Protein AF-A0A943LTA2-F1 (afdb_monomer)

Foldseek 3Di:
DDPVVVLVLLVVLLVVLQVVVVVPDDLVPDAPVSSCVSSVHDPVSVVVPDVGSVD

Organism: Streptococcus vestibularis (NCBI:txid1343)

pLDDT: mean 90.06, std 7.11, range [60.53, 96.62]

Structure (mmCIF, N/CA/C/O backbone):
data_AF-A0A943LTA2-F1
#
_entry.id   AF-A0A943LTA2-F1
#
loop_
_atom_site.group_PDB
_atom_site.id
_atom_site.type_symbol
_atom_site.label_atom_id
_atom_site.label_alt_id
_atom_site.label_comp_id
_atom_site.label_asym_id
_atom_site.label_entity_id
_atom_site.label_seq_id
_atom_site.pdbx_PDB_ins_code
_atom_site.Cartn_x
_atom_site.Cartn_y
_atom_site.Cartn_z
_atom_site.occupancy
_atom_site.B_iso_or_equiv
_atom_site.auth_seq_id
_atom_site.auth_comp_id
_atom_site.auth_asym_id
_atom_site.auth_atom_id
_atom_site.pdbx_PDB_model_num
ATOM 1 N N . MET A 1 1 ? 14.404 14.578 11.207 1.00 60.53 1 MET A N 1
ATOM 2 C CA . MET A 1 1 ? 13.766 13.253 11.383 1.00 60.53 1 MET A CA 1
ATOM 3 C C . MET A 1 1 ? 14.781 12.175 11.073 1.00 60.53 1 MET A C 1
ATOM 5 O O . MET A 1 1 ? 15.491 12.309 10.081 1.00 60.53 1 MET A O 1
ATOM 9 N N . THR A 1 2 ? 14.873 11.145 11.909 1.00 81.00 2 THR A N 1
ATOM 10 C CA . THR A 1 2 ? 15.782 10.013 11.674 1.00 81.00 2 THR A CA 1
ATOM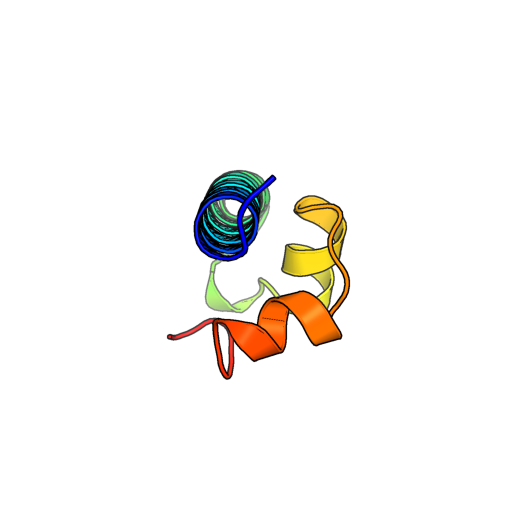 11 C C . THR A 1 2 ? 15.219 9.077 10.599 1.00 81.00 2 THR A C 1
ATOM 13 O O . THR A 1 2 ? 14.023 9.102 10.288 1.00 81.00 2 THR A O 1
ATOM 16 N N . LYS A 1 3 ? 16.078 8.245 10.001 1.00 77.00 3 LYS A N 1
ATOM 17 C CA . LYS A 1 3 ? 15.681 7.289 8.954 1.00 77.00 3 LYS A CA 1
ATOM 18 C C . LYS A 1 3 ? 14.603 6.312 9.455 1.00 77.00 3 LYS A C 1
ATOM 20 O O . LYS A 1 3 ? 13.658 6.024 8.722 1.00 77.00 3 LYS A O 1
ATOM 25 N N . ASP A 1 4 ? 14.687 5.903 10.721 1.00 82.75 4 ASP A N 1
ATOM 26 C CA . ASP A 1 4 ? 13.705 5.031 11.378 1.00 82.75 4 ASP A CA 1
ATOM 27 C C . ASP A 1 4 ? 12.336 5.691 11.562 1.00 82.75 4 ASP A C 1
ATOM 29 O O . ASP A 1 4 ? 11.308 5.062 11.305 1.00 82.75 4 ASP A O 1
ATOM 33 N N . GLN A 1 5 ? 12.299 6.981 11.919 1.00 84.75 5 GLN A N 1
ATOM 34 C CA . GLN A 1 5 ? 11.038 7.723 12.021 1.00 84.75 5 GLN A CA 1
ATOM 35 C C . GLN A 1 5 ? 10.314 7.782 10.675 1.00 84.75 5 GLN A C 1
ATOM 37 O O . GLN A 1 5 ? 9.104 7.569 10.618 1.00 84.75 5 GLN A O 1
ATOM 42 N N . ARG A 1 6 ? 11.051 8.023 9.582 1.00 84.44 6 ARG A N 1
ATOM 43 C CA . ARG A 1 6 ? 10.469 8.064 8.234 1.00 84.44 6 ARG A CA 1
ATOM 44 C C . ARG A 1 6 ? 9.916 6.694 7.823 1.00 84.44 6 ARG A C 1
ATOM 46 O O . ARG A 1 6 ? 8.799 6.625 7.329 1.00 84.44 6 ARG A O 1
ATOM 53 N N . ARG A 1 7 ? 10.648 5.607 8.098 1.00 85.50 7 ARG A N 1
ATOM 54 C CA . ARG A 1 7 ? 10.197 4.228 7.824 1.00 85.50 7 ARG A CA 1
ATOM 55 C C . ARG A 1 7 ? 8.920 3.869 8.588 1.00 85.50 7 ARG A C 1
AT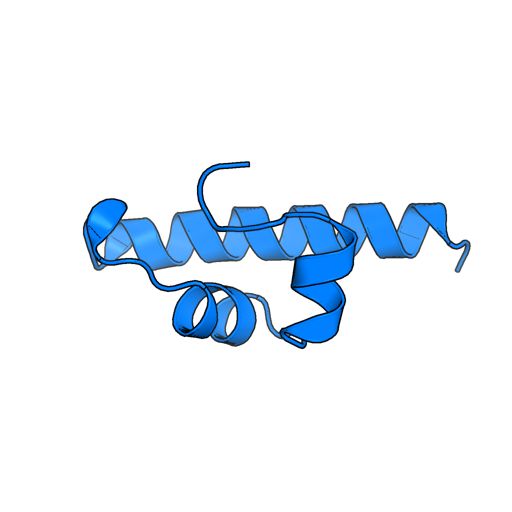OM 57 O O . ARG A 1 7 ? 7.999 3.299 8.009 1.00 85.50 7 ARG A O 1
ATOM 64 N N . SER A 1 8 ? 8.854 4.223 9.870 1.00 89.06 8 SER A N 1
ATOM 65 C CA . SER A 1 8 ? 7.672 3.972 10.703 1.00 89.06 8 SER A CA 1
ATOM 66 C C . SER A 1 8 ? 6.437 4.724 10.192 1.00 89.06 8 SER A C 1
ATOM 68 O O . SER A 1 8 ? 5.355 4.147 10.081 1.00 89.06 8 SER A O 1
ATOM 70 N N . GLN A 1 9 ? 6.607 5.986 9.786 1.00 91.19 9 GLN A N 1
ATOM 71 C CA . GLN A 1 9 ? 5.515 6.785 9.226 1.00 91.19 9 GLN A CA 1
ATOM 72 C C . GLN A 1 9 ? 4.998 6.232 7.898 1.00 91.19 9 GLN A C 1
ATOM 74 O O . GLN A 1 9 ? 3.786 6.112 7.735 1.00 91.19 9 GLN A O 1
ATOM 79 N N . THR A 1 10 ? 5.887 5.832 6.984 1.00 89.81 10 THR A N 1
ATOM 80 C CA . THR A 1 10 ? 5.478 5.209 5.717 1.00 89.81 10 THR A CA 1
ATOM 81 C C . THR A 1 10 ? 4.699 3.917 5.959 1.00 89.81 10 THR A C 1
ATOM 83 O O . THR A 1 10 ? 3.669 3.693 5.327 1.00 89.81 10 THR A O 1
ATOM 86 N N . LYS A 1 11 ? 5.144 3.082 6.908 1.00 90.31 11 LYS A N 1
ATOM 87 C CA . LYS A 1 11 ? 4.430 1.853 7.276 1.00 90.31 11 LYS A CA 1
ATOM 88 C C . LYS A 1 11 ? 3.031 2.149 7.818 1.00 90.31 11 LYS A C 1
ATOM 90 O O . LYS A 1 11 ? 2.074 1.501 7.408 1.00 90.31 11 LYS A O 1
ATOM 95 N N . LYS A 1 12 ? 2.902 3.142 8.703 1.00 94.00 12 LYS A N 1
ATOM 96 C CA . LYS A 1 12 ? 1.602 3.570 9.235 1.00 94.00 12 LYS A CA 1
ATOM 97 C C . LYS A 1 12 ? 0.672 4.055 8.117 1.00 94.00 12 LYS A C 1
ATOM 99 O O . LYS A 1 12 ? -0.448 3.572 8.026 1.00 94.00 12 LYS A O 1
ATOM 104 N N . ALA A 1 13 ? 1.163 4.926 7.234 1.00 95.06 13 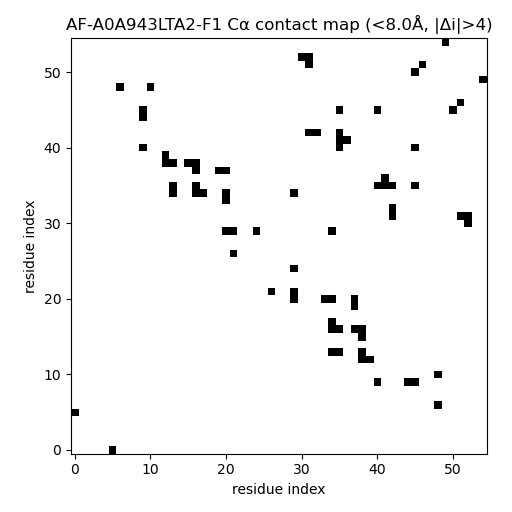ALA A N 1
ATOM 105 C CA . ALA A 1 13 ? 0.382 5.449 6.113 1.00 95.06 13 ALA A CA 1
ATOM 106 C C . ALA A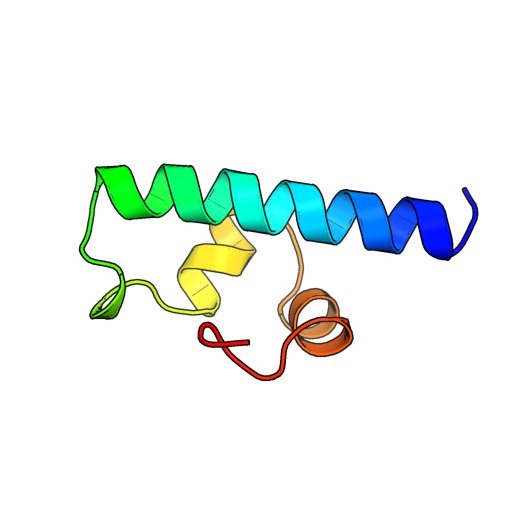 1 13 ? -0.127 4.337 5.178 1.00 95.06 13 ALA A C 1
ATOM 108 O O . ALA A 1 13 ? -1.264 4.391 4.718 1.00 95.06 13 ALA A O 1
ATOM 109 N N . LEU A 1 14 ? 0.688 3.305 4.929 1.00 94.06 14 LEU A N 1
ATOM 110 C CA . LEU A 1 14 ? 0.285 2.153 4.119 1.00 94.06 14 LEU A CA 1
ATOM 111 C C . LEU A 1 14 ? -0.788 1.291 4.790 1.00 94.06 14 LEU A C 1
ATOM 113 O O . LEU A 1 14 ? -1.713 0.853 4.111 1.00 94.06 14 LEU A O 1
ATOM 117 N N . LEU A 1 15 ? -0.702 1.076 6.105 1.00 93.62 15 LEU A N 1
ATOM 118 C CA . LEU A 1 15 ? -1.733 0.349 6.853 1.00 93.62 15 LEU A CA 1
ATOM 119 C C . LEU A 1 15 ? -3.059 1.117 6.875 1.00 93.62 15 LEU A C 1
ATOM 121 O O . LEU A 1 15 ? -4.106 0.532 6.607 1.00 93.62 15 LEU A O 1
ATOM 1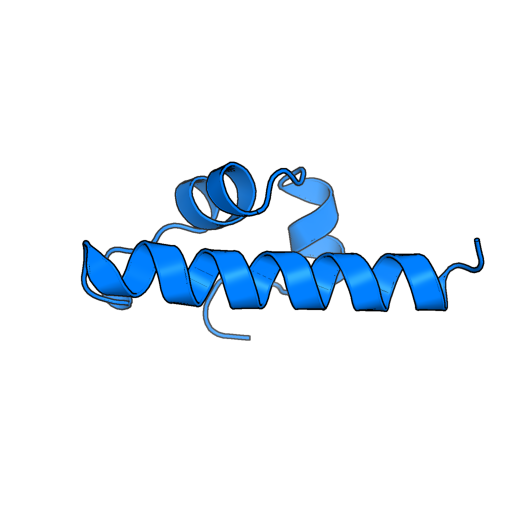25 N N . ASP A 1 16 ? -3.011 2.426 7.124 1.00 96.62 16 ASP A N 1
ATOM 126 C CA . ASP A 1 16 ? -4.202 3.280 7.112 1.00 96.62 16 ASP A CA 1
ATOM 127 C C . ASP A 1 16 ? -4.856 3.274 5.715 1.00 96.62 16 ASP A C 1
ATOM 129 O O . ASP A 1 16 ? -6.072 3.115 5.583 1.00 96.62 16 ASP A O 1
ATOM 133 N N . ALA A 1 17 ? -4.046 3.347 4.655 1.00 96.25 17 ALA A N 1
ATOM 134 C CA . ALA A 1 17 ? -4.514 3.257 3.277 1.00 96.25 17 ALA A CA 1
ATOM 135 C C . ALA A 1 17 ? -5.131 1.897 2.930 1.00 96.25 17 ALA A C 1
ATOM 137 O O . ALA A 1 17 ? -6.130 1.850 2.208 1.00 96.25 17 ALA A O 1
ATOM 138 N N . LEU A 1 18 ? -4.567 0.801 3.442 1.00 94.88 18 LEU A N 1
ATOM 139 C CA . LEU A 1 18 ? -5.114 -0.539 3.245 1.00 94.88 18 LEU A CA 1
ATOM 140 C C . LEU A 1 18 ? -6.502 -0.652 3.881 1.00 94.88 18 LEU A C 1
ATOM 142 O O . LEU A 1 18 ? -7.435 -1.105 3.222 1.00 94.88 18 LEU A O 1
ATOM 146 N N . VAL A 1 19 ? -6.658 -0.170 5.118 1.00 96.38 19 VAL A N 1
ATOM 147 C CA . VAL A 1 19 ? -7.951 -0.148 5.821 1.00 96.38 19 VAL A CA 1
ATOM 148 C C . VAL A 1 19 ? -8.986 0.677 5.058 1.00 96.38 19 VAL A C 1
ATOM 150 O O . VAL A 1 19 ? -10.146 0.282 5.000 1.00 96.38 19 VAL A O 1
ATOM 153 N N . ILE A 1 20 ? -8.591 1.805 4.460 1.00 96.62 20 ILE A N 1
ATOM 154 C CA . ILE A 1 20 ? -9.488 2.604 3.613 1.00 96.62 20 ILE A CA 1
ATOM 155 C C . ILE A 1 20 ? -9.903 1.810 2.372 1.00 96.62 20 ILE A C 1
ATOM 157 O O . ILE A 1 20 ? -11.091 1.718 2.089 1.00 96.62 20 ILE A O 1
ATOM 161 N N . CYS A 1 21 ? -8.953 1.207 1.654 1.00 96.00 21 CYS A N 1
ATOM 162 C CA . CYS A 1 21 ? -9.257 0.481 0.419 1.00 96.00 21 CYS A CA 1
ATOM 163 C C . CYS A 1 21 ? -10.157 -0.740 0.667 1.00 96.00 21 CYS A C 1
ATOM 165 O O . CYS A 1 21 ? -11.062 -0.987 -0.125 1.00 96.00 21 CYS A O 1
ATOM 167 N N . LEU A 1 22 ? -9.957 -1.449 1.783 1.00 96.06 22 LEU A N 1
ATOM 168 C CA . LEU A 1 22 ? -10.761 -2.612 2.179 1.00 96.06 22 LEU A CA 1
ATOM 169 C C . LEU A 1 22 ? -12.228 -2.282 2.491 1.00 96.06 22 L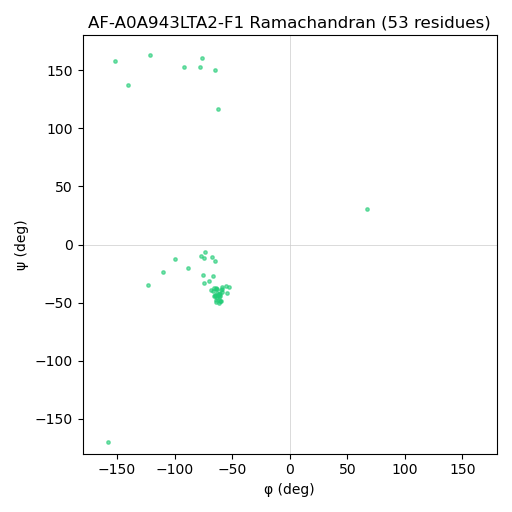EU A C 1
ATOM 171 O O . LEU A 1 22 ? -13.044 -3.194 2.581 1.00 96.06 22 LEU A O 1
ATOM 175 N N . LYS A 1 23 ? -12.583 -1.003 2.671 1.00 95.81 23 LYS A N 1
ATOM 176 C CA . LYS A 1 23 ? -13.989 -0.592 2.814 1.00 95.81 23 LYS A CA 1
ATOM 177 C C . LYS A 1 23 ? -14.746 -0.611 1.488 1.00 95.81 23 LYS A C 1
ATOM 179 O O . LYS A 1 23 ? -15.961 -0.765 1.507 1.00 95.81 23 LYS A O 1
ATOM 184 N N . ASP A 1 24 ? -14.030 -0.454 0.375 1.00 92.62 24 ASP A N 1
ATOM 185 C CA . ASP A 1 24 ? -14.624 -0.251 -0.949 1.00 92.62 24 ASP A CA 1
ATOM 186 C C . ASP A 1 24 ? -14.431 -1.454 -1.886 1.00 92.62 24 ASP A C 1
ATOM 188 O O . ASP A 1 24 ? -15.174 -1.589 -2.856 1.00 92.62 24 ASP A O 1
ATOM 192 N N . GLN A 1 25 ? -13.418 -2.298 -1.655 1.00 92.44 25 GLN A N 1
ATOM 193 C CA . GLN A 1 25 ? -13.092 -3.433 -2.527 1.00 92.44 25 GLN A CA 1
ATOM 194 C C . GLN A 1 25 ? -12.416 -4.582 -1.768 1.00 92.44 25 GLN A C 1
ATOM 196 O O . GLN A 1 25 ? -11.784 -4.370 -0.728 1.00 92.44 25 GLN A O 1
ATOM 201 N N . ASP A 1 26 ? -12.489 -5.787 -2.332 1.00 94.75 26 ASP A N 1
ATOM 202 C CA . ASP A 1 26 ? -11.804 -6.955 -1.791 1.00 94.75 26 ASP A CA 1
ATOM 203 C C . ASP A 1 26 ? -10.282 -6.798 -1.852 1.00 94.75 26 ASP A C 1
ATOM 205 O O . ASP A 1 26 ? -9.716 -6.191 -2.763 1.00 94.75 26 ASP A O 1
ATOM 209 N N . PHE A 1 27 ? -9.583 -7.421 -0.901 1.00 91.75 27 PHE A N 1
ATOM 210 C CA . PHE A 1 27 ? -8.119 -7.380 -0.827 1.00 91.75 27 PHE A CA 1
ATOM 211 C C . PHE A 1 27 ? -7.433 -7.792 -2.143 1.00 91.75 27 PHE A C 1
ATOM 213 O O . PHE A 1 27 ? -6.403 -7.229 -2.537 1.00 91.75 27 PHE A O 1
ATOM 220 N N . ASN A 1 28 ? -8.009 -8.766 -2.848 1.00 91.94 28 ASN A N 1
ATOM 221 C CA . ASN A 1 28 ? -7.471 -9.266 -4.110 1.00 91.94 28 ASN A CA 1
ATOM 222 C C . ASN A 1 28 ? -7.526 -8.220 -5.231 1.00 91.94 28 ASN A C 1
ATOM 224 O O . ASN A 1 28 ? -6.620 -8.208 -6.068 1.00 91.94 28 ASN A O 1
ATOM 228 N N . ASP A 1 29 ? -8.466 -7.280 -5.165 1.00 93.81 29 ASP A N 1
ATOM 229 C CA . ASP A 1 29 ? -8.633 -6.209 -6.149 1.00 93.81 29 ASP A CA 1
ATOM 230 C C . ASP A 1 29 ? -7.790 -4.970 -5.821 1.00 93.81 29 ASP A C 1
ATOM 232 O O . ASP A 1 29 ? -7.434 -4.195 -6.714 1.00 93.81 29 ASP A O 1
ATOM 236 N N . ILE A 1 30 ? -7.366 -4.816 -4.559 1.00 94.75 30 ILE A N 1
ATOM 237 C CA . ILE A 1 30 ? -6.476 -3.723 -4.156 1.00 94.75 30 ILE A CA 1
ATOM 238 C C . ILE A 1 30 ? -5.146 -3.856 -4.898 1.00 94.75 30 ILE A C 1
ATOM 240 O O . ILE A 1 30 ? -4.387 -4.809 -4.709 1.00 94.75 30 ILE A O 1
ATOM 244 N N . THR A 1 31 ? -4.828 -2.869 -5.729 1.00 93.81 31 THR A N 1
ATOM 245 C CA . THR A 1 31 ? -3.535 -2.790 -6.416 1.00 93.81 31 THR A CA 1
ATOM 246 C C . THR A 1 31 ? -2.533 -1.985 -5.599 1.00 93.81 31 THR A C 1
ATOM 248 O O . THR A 1 31 ? -2.894 -1.043 -4.889 1.00 93.81 31 THR A O 1
ATOM 251 N N . THR A 1 32 ? -1.240 -2.275 -5.764 1.00 93.00 32 THR A N 1
ATOM 252 C CA . THR A 1 32 ? -0.170 -1.448 -5.184 1.00 93.00 32 THR A CA 1
ATOM 253 C C . THR A 1 32 ? -0.301 0.016 -5.608 1.00 93.00 32 THR A C 1
ATOM 255 O O . THR A 1 32 ? -0.051 0.903 -4.803 1.00 93.00 32 THR A O 1
ATOM 258 N N . ILE A 1 33 ? -0.742 0.291 -6.844 1.00 94.44 33 ILE A N 1
ATOM 259 C CA . ILE A 1 33 ? -0.956 1.659 -7.346 1.00 94.44 33 ILE A CA 1
ATOM 260 C C . ILE A 1 33 ? -2.016 2.380 -6.514 1.00 94.44 33 ILE A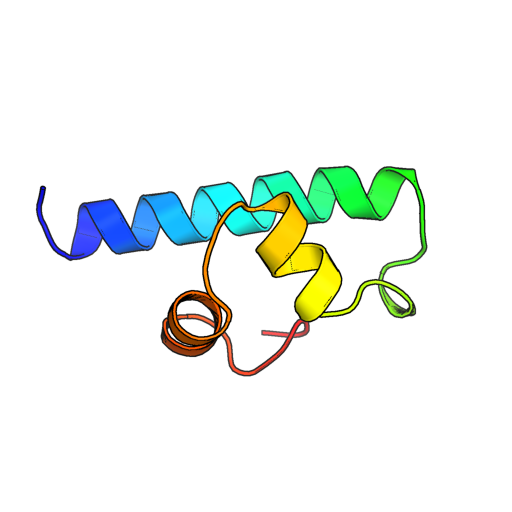 C 1
ATOM 262 O O . ILE A 1 33 ? -1.765 3.488 -6.039 1.00 94.44 33 ILE A O 1
ATOM 266 N N . ARG A 1 34 ? -3.175 1.748 -6.304 1.00 94.06 34 ARG A N 1
ATOM 267 C CA . ARG A 1 34 ? -4.248 2.326 -5.493 1.00 94.06 34 ARG A CA 1
ATOM 268 C C . ARG A 1 34 ? -3.790 2.534 -4.054 1.00 94.06 34 ARG A C 1
ATOM 270 O O . ARG A 1 34 ? -4.015 3.602 -3.496 1.00 94.06 34 ARG A O 1
ATOM 277 N N . LEU A 1 35 ? -3.094 1.552 -3.487 1.00 94.69 35 LEU A N 1
ATOM 278 C CA . LEU A 1 35 ? -2.605 1.609 -2.115 1.00 94.69 35 LEU A CA 1
ATOM 279 C C . LEU A 1 35 ? -1.648 2.790 -1.891 1.00 94.69 35 LEU A C 1
ATOM 281 O O . LEU A 1 35 ? -1.835 3.560 -0.950 1.00 94.69 35 LEU A O 1
ATOM 285 N N . VAL A 1 36 ? -0.655 2.979 -2.769 1.00 95.31 36 VAL A N 1
ATOM 286 C CA . VAL A 1 36 ? 0.312 4.083 -2.621 1.00 95.31 36 VAL A CA 1
ATOM 287 C C . VAL A 1 36 ? -0.305 5.454 -2.892 1.00 95.31 36 VAL A C 1
ATOM 289 O O . VAL A 1 36 ? 0.094 6.426 -2.253 1.00 95.31 36 VAL A O 1
ATOM 292 N N . GLN A 1 37 ? -1.297 5.535 -3.787 1.00 96.44 3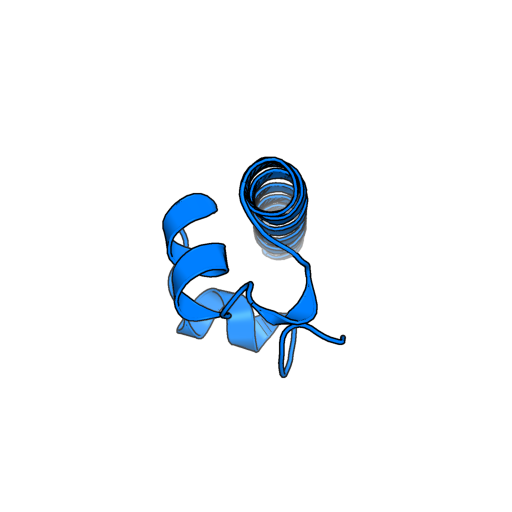7 GLN A N 1
ATOM 293 C CA . GLN A 1 37 ? -2.066 6.761 -4.020 1.00 96.44 37 GLN A CA 1
ATOM 294 C C . GLN A 1 37 ? -2.864 7.152 -2.775 1.00 96.44 37 GLN A C 1
ATOM 296 O O . GLN A 1 37 ? -2.778 8.297 -2.340 1.00 96.44 37 GLN A O 1
ATOM 301 N N . THR A 1 38 ? -3.576 6.200 -2.166 1.00 96.38 38 THR A N 1
ATOM 302 C CA . THR A 1 38 ? -4.333 6.426 -0.927 1.00 96.38 38 THR A CA 1
ATOM 303 C C . THR A 1 38 ? -3.411 6.792 0.242 1.00 96.38 38 THR A C 1
ATOM 305 O O . THR A 1 38 ? -3.742 7.671 1.031 1.00 96.38 38 THR A O 1
ATOM 308 N N . ALA A 1 39 ? -2.232 6.170 0.337 1.00 95.62 39 ALA A N 1
ATOM 309 C CA . ALA A 1 39 ? -1.244 6.461 1.380 1.00 95.62 39 ALA A CA 1
ATOM 310 C C . ALA A 1 39 ? -0.497 7.794 1.180 1.00 95.62 39 ALA A C 1
ATOM 312 O O . ALA A 1 39 ? 0.228 8.223 2.076 1.00 95.62 39 ALA A O 1
ATOM 313 N N . GLY A 1 40 ? -0.619 8.432 0.010 1.00 96.19 40 GLY A N 1
ATOM 314 C CA . GLY A 1 40 ? 0.105 9.664 -0.308 1.00 96.19 40 GLY A CA 1
ATOM 315 C C . GLY A 1 40 ? 1.621 9.475 -0.431 1.00 96.19 40 GLY A C 1
ATOM 316 O O . GLY A 1 40 ? 2.381 10.395 -0.125 1.00 96.19 40 GLY A O 1
ATOM 317 N N . ILE A 1 41 ? 2.082 8.294 -0.861 1.00 93.94 41 ILE A N 1
ATOM 318 C CA . ILE A 1 41 ? 3.512 7.988 -1.023 1.00 93.94 41 ILE A CA 1
ATOM 319 C C . ILE A 1 41 ? 3.851 7.586 -2.461 1.00 93.94 41 ILE A C 1
ATOM 321 O O . ILE A 1 41 ? 2.994 7.206 -3.256 1.00 93.94 41 ILE A O 1
ATOM 325 N N . SER A 1 42 ? 5.137 7.625 -2.811 1.00 93.50 42 SER A N 1
ATOM 326 C CA . SER A 1 42 ? 5.595 7.120 -4.107 1.00 93.50 42 SER A CA 1
ATOM 327 C C . SER A 1 42 ? 5.682 5.589 -4.124 1.00 93.50 42 SER A C 1
ATOM 329 O O . SER A 1 42 ? 5.978 4.952 -3.110 1.00 93.50 42 SER A O 1
ATOM 331 N N . ARG A 1 43 ? 5.530 4.992 -5.315 1.00 92.12 43 ARG A N 1
ATOM 332 C CA . ARG A 1 43 ? 5.806 3.559 -5.546 1.00 92.12 43 ARG A CA 1
ATOM 333 C C . ARG A 1 43 ? 7.216 3.173 -5.103 1.00 92.12 43 ARG A C 1
ATOM 335 O O . ARG A 1 43 ? 7.396 2.152 -4.456 1.00 92.12 43 ARG A O 1
ATOM 342 N N . SER A 1 44 ? 8.207 4.019 -5.383 1.00 91.50 44 SER A N 1
ATOM 343 C CA . SER A 1 44 ? 9.583 3.786 -4.941 1.00 91.50 44 SER A CA 1
ATOM 344 C C . SER A 1 44 ? 9.676 3.678 -3.419 1.00 91.50 44 SER A C 1
ATOM 346 O O . SER A 1 44 ? 10.367 2.796 -2.927 1.00 91.50 44 SER A O 1
ATOM 348 N N . SER A 1 45 ? 8.944 4.515 -2.670 1.00 88.56 45 SER A N 1
ATOM 349 C CA . SER A 1 45 ? 8.902 4.439 -1.205 1.00 88.56 45 SER A CA 1
ATOM 350 C C . SER A 1 45 ? 8.251 3.145 -0.712 1.00 88.56 45 SER A C 1
ATOM 352 O O . SER A 1 45 ? 8.730 2.572 0.264 1.00 88.56 45 SER A O 1
ATOM 354 N N . PHE A 1 46 ? 7.205 2.662 -1.386 1.00 90.56 46 PHE A N 1
ATOM 355 C CA .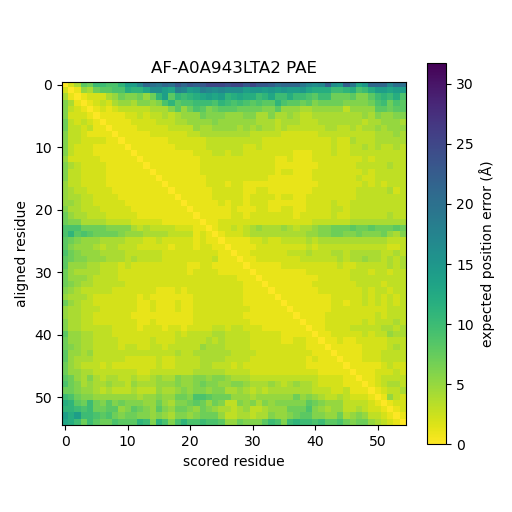 PHE A 1 46 ? 6.582 1.371 -1.081 1.00 90.56 46 PHE A CA 1
ATOM 356 C C . PHE A 1 46 ? 7.578 0.215 -1.229 1.00 90.56 46 PHE A C 1
ATOM 358 O O . PHE A 1 46 ? 7.766 -0.556 -0.289 1.00 90.56 46 PHE A O 1
ATOM 365 N N . TYR A 1 47 ? 8.308 0.172 -2.348 1.00 90.06 47 TYR A N 1
ATOM 366 C CA . TYR A 1 47 ? 9.282 -0.889 -2.625 1.00 90.06 47 TYR A CA 1
ATOM 367 C C . TYR A 1 47 ? 10.514 -0.881 -1.706 1.00 90.06 47 TYR A C 1
ATOM 369 O O . TYR A 1 47 ? 11.270 -1.847 -1.677 1.00 90.06 47 TYR A O 1
ATOM 377 N N . THR A 1 48 ? 10.716 0.168 -0.899 1.00 87.31 48 THR A N 1
ATOM 378 C CA . THR A 1 48 ? 11.725 0.136 0.180 1.00 87.31 48 THR A CA 1
ATOM 379 C C . THR A 1 48 ? 11.283 -0.663 1.410 1.00 87.31 48 THR A C 1
ATOM 381 O O . THR A 1 48 ? 12.079 -0.877 2.330 1.00 87.31 48 THR A O 1
ATOM 384 N N . HIS A 1 49 ? 10.009 -1.052 1.479 1.00 79.56 49 HIS A N 1
ATOM 385 C CA . HIS A 1 49 ? 9.412 -1.730 2.629 1.00 79.56 49 HIS A CA 1
ATOM 386 C C . HIS A 1 49 ? 8.794 -3.078 2.272 1.00 79.56 49 HIS A C 1
ATOM 388 O O . HIS A 1 49 ? 8.898 -3.988 3.088 1.00 79.56 49 HIS A O 1
ATOM 394 N N . TYR A 1 50 ? 8.215 -3.195 1.077 1.00 86.44 50 TYR A N 1
ATOM 395 C CA . TYR A 1 50 ? 7.429 -4.347 0.644 1.00 86.44 50 TYR A CA 1
ATOM 396 C C . TYR A 1 50 ? 7.734 -4.678 -0.815 1.00 86.44 50 TYR A C 1
ATOM 398 O O . TYR A 1 50 ? 7.820 -3.760 -1.636 1.00 86.44 50 TYR A O 1
ATOM 406 N N . LYS A 1 51 ? 7.888 -5.958 -1.174 1.00 83.69 51 LYS A N 1
ATOM 407 C CA . LYS A 1 51 ? 8.041 -6.342 -2.591 1.00 83.69 51 LYS A CA 1
ATOM 408 C C . LYS A 1 51 ? 6.723 -6.270 -3.352 1.00 83.69 51 LYS A C 1
ATOM 410 O O . LYS A 1 51 ? 6.721 -5.923 -4.530 1.00 83.69 51 LYS A O 1
ATOM 415 N N . ASP A 1 52 ? 5.616 -6.554 -2.680 1.00 82.38 52 ASP A N 1
ATOM 416 C CA . ASP A 1 52 ? 4.260 -6.468 -3.209 1.00 82.38 52 ASP A CA 1
ATOM 417 C C . ASP A 1 52 ? 3.248 -6.328 -2.055 1.00 82.38 52 ASP A C 1
ATOM 419 O O . ASP A 1 52 ? 3.628 -6.046 -0.923 1.00 82.38 52 ASP A O 1
ATOM 423 N N . LYS A 1 53 ? 1.948 -6.445 -2.347 1.00 76.75 53 LYS A N 1
ATOM 424 C CA . LYS A 1 53 ? 0.874 -6.285 -1.355 1.00 76.75 53 LYS A CA 1
ATOM 425 C C . LYS A 1 53 ? 0.722 -7.461 -0.371 1.00 76.75 53 LYS A C 1
ATOM 427 O O . LYS A 1 53 ? -0.126 -7.358 0.510 1.00 76.75 53 LYS A O 1
ATOM 432 N N . TYR A 1 54 ? 1.454 -8.562 -0.557 1.00 79.19 54 TYR A N 1
ATOM 433 C CA . TYR A 1 54 ? 1.376 -9.785 0.251 1.00 79.19 54 TYR A CA 1
ATOM 434 C C . TYR A 1 54 ? 2.488 -9.895 1.313 1.00 79.19 54 TYR A C 1
ATOM 436 O O . TYR A 1 54 ? 2.386 -10.755 2.188 1.00 79.19 54 TYR A O 1
ATOM 444 N N . GLU A 1 55 ? 3.528 -9.054 1.250 1.00 73.81 55 GLU A N 1
ATOM 445 C CA . GLU A 1 55 ? 4.542 -8.882 2.314 1.00 73.81 55 GLU A CA 1
ATOM 446 C C . GLU A 1 55 ? 4.151 -7.787 3.321 1.00 73.81 55 GLU A C 1
ATOM 448 O O . GLU A 1 55 ? 4.612 -7.860 4.487 1.00 73.81 55 GLU A O 1
#

Secondary structure (DSSP, 8-state):
--HHHHHHHHHHHHHHHHHHHTTTS-TTT--HHHHHHHHT--HHHHHTT-SSTT-

Radius of gyration: 11.02 Å; Cα contacts (8 Å, |Δi|>4): 40; chains: 1; bounding box: 30×23×19 Å

Sequence (55 aa):
MTKDQRRSQTKKALLDALVICLKDQDFNDITTIRLVQTAGISRSSFYTHYKDKYE

Mean predicted aligned error: 3.56 Å

Solvent-accessible surface area (backbone atoms only — not comparable to full-atom values): 3339 Å² total; per-residue (Å²): 133,55,74,65,57,54,52,54,50,53,52,49,33,45,53,57,19,46,61,56,48,56,75,79,43,57,75,88,73,61,43,68,69,58,36,27,60,64,35,74,49,54,68,70,63,47,59,77,77,29,95,54,94,88,105

InterPro domains:
  IPR001647 DNA-binding HTH domain, TetR-type [PF00440] (14-55)
  IPR001647 DNA-binding HTH domain, TetR-type [PS50977] (8-55)
  IPR009057 Homedomain-like superfamily [SSF46689] (5-55)
  IPR050624 Nucleoid occlusion factor SlmA/HTH-type transcriptional regulator [PTHR43479] (1-55)

Nearest PDB structures (foldseek):
  5wm9-assembly1_A  TM=9.135E-01  e=1.694E-02  Mycobacterium tuberculosis H37Rv
  6hs0-assembly1_A  TM=9.293E-01  e=2.211E-02  Mycobacterium tuberculosis H37Rv
  3lsj-assembly1_A  TM=8.979E-01  e=7.838E-02  Pseudomonas aeruginosa
  1ui6-assembly1_A  TM=8.714E-01  e=8.377E-02  Streptomyces coelicolor A3(2)
  7k1a-assembly1_B  TM=9.299E-01  e=1.743E-01  Pseudomonas putida DOT-T1E